Protein AF-A0A958J4N6-F1 (afdb_monomer_lite)

Structure (mmCIF, N/CA/C/O backbone):
data_AF-A0A958J4N6-F1
#
_entry.id   AF-A0A958J4N6-F1
#
loop_
_atom_site.group_PDB
_atom_site.id
_atom_site.type_symbol
_atom_site.label_atom_id
_atom_site.label_alt_id
_atom_site.label_comp_id
_atom_site.label_asym_id
_atom_site.label_entity_id
_atom_site.label_seq_id
_atom_site.pdbx_PDB_ins_code
_atom_site.Cartn_x
_atom_site.Cartn_y
_atom_site.Cartn_z
_atom_site.occupancy
_atom_site.B_iso_or_equiv
_atom_site.auth_seq_id
_atom_site.auth_comp_id
_atom_site.auth_asym_id
_atom_site.auth_atom_id
_atom_site.pdbx_PDB_model_num
ATOM 1 N N . MET A 1 1 ? -32.290 -15.978 16.909 1.00 39.03 1 MET A N 1
ATOM 2 C CA . MET A 1 1 ? -31.932 -14.560 16.705 1.00 39.03 1 MET A CA 1
ATOM 3 C C . MET A 1 1 ? -30.477 -14.535 16.276 1.00 39.03 1 MET A C 1
ATOM 5 O O . MET A 1 1 ? -29.618 -14.726 17.122 1.00 39.03 1 MET A O 1
ATOM 9 N N . ASN A 1 2 ? -30.203 -14.420 14.976 1.00 37.97 2 ASN A N 1
ATOM 10 C CA . ASN A 1 2 ? -28.837 -14.221 14.491 1.00 37.97 2 ASN A CA 1
ATOM 11 C C . ASN A 1 2 ? -28.630 -12.716 14.350 1.00 37.97 2 ASN A C 1
ATOM 13 O O . ASN A 1 2 ? -29.452 -12.085 13.678 1.00 37.97 2 ASN A O 1
ATOM 17 N N . PRO A 1 3 ? -27.591 -12.120 14.954 1.00 50.50 3 PRO A N 1
ATOM 18 C CA . PRO A 1 3 ? -27.229 -10.768 14.587 1.00 50.50 3 PRO A CA 1
ATOM 19 C C . PRO A 1 3 ? -26.768 -10.823 13.128 1.00 50.50 3 PRO A C 1
ATOM 21 O O . PRO A 1 3 ? -25.761 -11.451 12.803 1.00 50.50 3 PRO A O 1
ATOM 24 N N . GLN A 1 4 ? -27.547 -10.207 12.237 1.00 41.09 4 GLN A N 1
ATOM 25 C CA . GLN A 1 4 ? -27.035 -9.734 10.960 1.00 41.09 4 GLN A CA 1
ATOM 26 C C . GLN A 1 4 ? -25.914 -8.763 11.318 1.00 41.09 4 GLN A C 1
ATOM 28 O O . GLN A 1 4 ? -26.158 -7.627 11.718 1.00 41.09 4 GLN A O 1
ATOM 33 N N . VAL A 1 5 ? -24.678 -9.258 11.289 1.00 44.25 5 VAL A N 1
ATOM 34 C CA . VAL A 1 5 ? -23.502 -8.404 11.345 1.00 44.25 5 VAL A CA 1
ATOM 35 C C . VAL A 1 5 ? -23.632 -7.531 10.113 1.00 44.25 5 VAL A C 1
ATOM 37 O O . VAL A 1 5 ? -23.565 -8.051 9.000 1.00 44.25 5 VAL A O 1
ATOM 40 N N . ASN A 1 6 ? -23.914 -6.242 10.316 1.00 38.94 6 ASN A N 1
ATOM 41 C CA . ASN A 1 6 ? -23.821 -5.235 9.273 1.00 38.94 6 ASN A CA 1
ATOM 42 C C . ASN A 1 6 ? -22.511 -5.501 8.530 1.00 38.94 6 ASN A C 1
ATOM 44 O O . ASN A 1 6 ? -21.427 -5.265 9.070 1.00 38.94 6 ASN A O 1
ATOM 48 N N . GLN A 1 7 ? -22.609 -6.031 7.311 1.00 42.00 7 GLN A N 1
ATOM 49 C CA . GLN A 1 7 ? -21.538 -5.983 6.330 1.00 42.00 7 GLN A CA 1
ATOM 50 C C . GLN A 1 7 ? -21.434 -4.521 5.903 1.00 42.00 7 GLN A C 1
ATOM 52 O O . GLN A 1 7 ? -21.744 -4.166 4.777 1.00 42.00 7 GLN A O 1
ATOM 57 N N . SER A 1 8 ? -21.080 -3.645 6.843 1.00 44.66 8 SER A N 1
ATOM 58 C CA . SER A 1 8 ? -20.554 -2.343 6.497 1.00 44.66 8 SER A CA 1
ATOM 59 C C . SER A 1 8 ? -19.365 -2.637 5.596 1.00 44.66 8 SER A C 1
ATOM 61 O O . SER A 1 8 ? -18.509 -3.441 5.973 1.00 44.66 8 SER A O 1
ATOM 63 N N . ASP A 1 9 ? -19.372 -2.058 4.404 1.00 50.75 9 ASP A N 1
ATOM 64 C CA . ASP A 1 9 ? -18.351 -2.117 3.363 1.00 50.75 9 ASP A CA 1
ATOM 65 C C . ASP A 1 9 ? -16.960 -1.713 3.890 1.00 50.75 9 ASP A C 1
ATOM 67 O O . ASP A 1 9 ? -16.428 -0.645 3.585 1.00 50.75 9 ASP A O 1
ATOM 71 N N . TYR A 1 10 ? -16.351 -2.540 4.740 1.00 55.06 10 TYR A N 1
ATOM 72 C CA . TYR A 1 10 ? -15.002 -2.317 5.228 1.00 55.06 10 TYR A CA 1
ATOM 73 C C . TYR A 1 10 ? -14.055 -2.640 4.083 1.00 55.06 10 TYR A C 1
ATOM 75 O O . TYR A 1 10 ? -13.679 -3.793 3.865 1.00 55.06 10 TYR A O 1
ATOM 83 N N . GLN A 1 11 ? -13.688 -1.591 3.352 1.00 71.44 11 GLN A N 1
ATOM 84 C CA . GLN A 1 11 ? -12.650 -1.632 2.340 1.00 71.44 11 GLN A CA 1
ATOM 85 C C . GLN A 1 11 ? -11.383 -2.244 2.949 1.00 71.44 11 GLN A C 1
ATOM 87 O O . GLN A 1 11 ? -10.777 -1.676 3.859 1.00 71.44 11 GLN A O 1
ATOM 92 N N . THR A 1 12 ? -11.031 -3.441 2.483 1.00 90.12 12 THR A N 1
ATOM 93 C CA . THR A 1 12 ? -9.846 -4.169 2.940 1.00 90.12 12 THR A CA 1
ATOM 94 C C . THR A 1 12 ? -8.651 -3.731 2.104 1.00 90.12 12 THR A C 1
ATOM 96 O O . THR A 1 12 ? -8.745 -3.600 0.882 1.00 90.12 12 THR A O 1
ATOM 99 N N . ILE A 1 13 ? -7.533 -3.452 2.763 1.00 94.00 13 ILE A N 1
ATOM 100 C CA . ILE A 1 13 ? -6.277 -3.083 2.122 1.00 94.00 13 ILE A CA 1
ATOM 101 C C . ILE A 1 13 ? -5.413 -4.335 2.044 1.00 94.00 13 ILE A C 1
ATOM 103 O O . ILE A 1 13 ? -4.983 -4.871 3.063 1.00 94.00 13 ILE A O 1
ATOM 107 N N . ALA A 1 14 ? -5.187 -4.807 0.827 1.00 95.50 14 ALA A N 1
ATOM 108 C CA . ALA A 1 14 ? -4.245 -5.870 0.552 1.00 95.50 14 ALA A CA 1
ATOM 109 C C . ALA A 1 14 ? -2.807 -5.347 0.670 1.00 95.50 14 ALA A C 1
ATOM 111 O O . ALA A 1 14 ? -2.520 -4.225 0.248 1.00 95.50 14 ALA A O 1
ATOM 112 N N . VAL A 1 15 ? -1.909 -6.146 1.233 1.00 95.81 15 VAL A N 1
ATOM 113 C CA . VAL A 1 15 ? -0.499 -5.793 1.423 1.00 95.81 15 VAL A CA 1
ATOM 114 C C . VAL A 1 15 ? 0.365 -6.877 0.790 1.00 95.81 15 VAL A C 1
ATOM 116 O O . VAL A 1 15 ? 0.202 -8.049 1.127 1.00 95.81 15 VAL A O 1
ATOM 119 N N . LEU A 1 16 ? 1.251 -6.479 -0.128 1.00 95.94 16 LEU A N 1
ATOM 120 C CA . LEU A 1 16 ? 2.164 -7.388 -0.820 1.00 95.94 16 LEU A CA 1
ATOM 121 C C . LEU A 1 16 ? 3.562 -6.786 -0.977 1.00 95.94 16 LEU A C 1
ATOM 123 O O . LEU A 1 16 ? 3.792 -5.846 -1.732 1.00 95.94 16 LEU A O 1
ATOM 127 N N . PHE A 1 17 ? 4.516 -7.389 -0.292 1.00 94.69 17 PHE A N 1
ATOM 128 C CA . PHE A 1 17 ? 5.934 -7.091 -0.347 1.00 94.69 17 PHE A CA 1
ATOM 129 C C . PHE A 1 17 ? 6.719 -8.394 -0.388 1.00 94.69 17 PHE A C 1
ATOM 131 O O . PHE A 1 17 ? 6.336 -9.398 0.216 1.00 94.69 17 PHE A O 1
ATOM 138 N N . LYS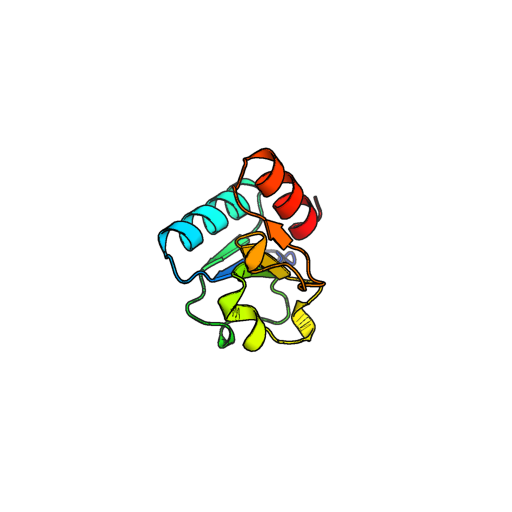 A 1 18 ? 7.868 -8.351 -1.057 1.00 93.38 18 LYS A N 1
ATOM 139 C CA . LYS A 1 18 ? 8.858 -9.422 -1.079 1.00 93.38 18 LYS A CA 1
ATOM 140 C C . LYS A 1 18 ? 9.429 -9.687 0.310 1.00 93.38 18 LYS A C 1
ATOM 142 O O . LYS A 1 18 ? 9.797 -10.821 0.603 1.00 93.38 18 LYS A O 1
ATOM 147 N N . ASP A 1 19 ? 9.534 -8.649 1.136 1.00 91.69 19 ASP A N 1
ATOM 148 C CA . ASP A 1 19 ? 9.959 -8.762 2.528 1.00 91.69 19 ASP A CA 1
ATOM 149 C C . ASP A 1 19 ? 8.735 -8.944 3.450 1.00 91.69 19 ASP A C 1
ATOM 151 O O . ASP A 1 19 ? 7.945 -8.004 3.607 1.00 91.69 19 ASP A O 1
ATOM 155 N N . PRO A 1 20 ? 8.577 -10.113 4.105 1.00 91.19 20 PRO A N 1
ATOM 156 C CA . PRO A 1 20 ? 7.481 -10.362 5.036 1.00 91.19 20 PRO A CA 1
ATOM 157 C C . PRO A 1 20 ? 7.428 -9.380 6.209 1.00 91.19 20 PRO A C 1
ATOM 159 O O . PRO A 1 20 ? 6.341 -9.061 6.678 1.00 91.19 20 PRO A O 1
ATOM 162 N N . ALA A 1 21 ? 8.564 -8.848 6.666 1.00 90.94 21 ALA A N 1
ATOM 163 C CA . ALA A 1 21 ? 8.568 -7.875 7.756 1.00 90.94 21 ALA A CA 1
ATOM 164 C C . ALA A 1 21 ? 7.898 -6.556 7.341 1.00 90.94 21 ALA A C 1
ATOM 166 O O . ALA A 1 21 ? 7.261 -5.891 8.158 1.00 90.94 21 ALA A O 1
ATOM 167 N N . ILE A 1 22 ? 8.008 -6.187 6.060 1.00 91.12 22 ILE A N 1
ATOM 168 C CA . ILE A 1 22 ? 7.339 -5.004 5.510 1.00 91.12 22 ILE A CA 1
ATOM 169 C C . ILE A 1 22 ? 5.835 -5.261 5.357 1.00 91.12 22 ILE A C 1
ATOM 171 O O . ILE A 1 22 ? 5.047 -4.349 5.618 1.00 91.12 22 ILE A O 1
ATOM 175 N N . ASN A 1 23 ? 5.429 -6.488 5.004 1.00 93.06 23 ASN A N 1
ATOM 176 C CA . ASN A 1 23 ? 4.014 -6.871 4.981 1.00 93.06 23 ASN A CA 1
ATOM 177 C C . ASN A 1 23 ? 3.351 -6.638 6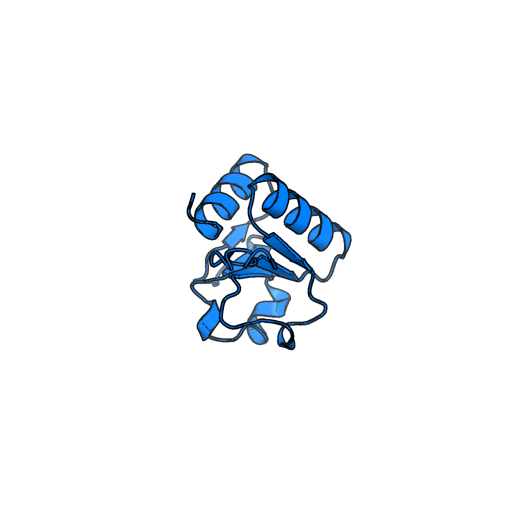.339 1.00 93.06 23 ASN A C 1
ATOM 179 O O . ASN A 1 23 ? 2.354 -5.920 6.418 1.00 93.06 23 ASN A O 1
ATOM 183 N N . GLU A 1 24 ? 3.941 -7.193 7.398 1.00 93.25 24 GLU A N 1
ATOM 184 C CA . GLU A 1 24 ? 3.427 -7.050 8.763 1.00 93.25 24 GLU A CA 1
ATOM 185 C C . GLU A 1 24 ? 3.411 -5.581 9.201 1.00 93.25 24 GLU A C 1
ATOM 187 O O . GLU A 1 24 ? 2.392 -5.086 9.677 1.00 93.25 24 GLU A O 1
ATOM 192 N N . LEU A 1 25 ? 4.491 -4.834 8.933 1.00 91.75 25 LEU A N 1
ATOM 193 C CA . LEU A 1 25 ? 4.567 -3.410 9.262 1.00 91.75 25 LEU A CA 1
ATOM 194 C C . LEU A 1 25 ? 3.406 -2.612 8.650 1.00 91.75 25 LEU A C 1
ATOM 196 O O . LEU A 1 25 ? 2.742 -1.843 9.346 1.00 91.75 25 LEU A O 1
ATOM 200 N N . PHE A 1 26 ? 3.151 -2.759 7.348 1.00 93.06 26 PHE A N 1
ATOM 201 C CA . PHE A 1 26 ? 2.059 -2.028 6.703 1.00 93.06 26 PHE A CA 1
ATOM 202 C C . PHE A 1 26 ? 0.684 -2.543 7.129 1.00 93.06 26 PHE A C 1
ATOM 204 O O . PHE A 1 26 ? -0.235 -1.731 7.261 1.00 93.06 26 PHE A O 1
ATOM 211 N N . ALA A 1 27 ? 0.535 -3.845 7.379 1.00 93.94 27 ALA A N 1
ATOM 212 C CA . ALA A 1 27 ? -0.708 -4.408 7.890 1.00 93.94 27 ALA A CA 1
ATOM 213 C C . ALA A 1 27 ? -1.064 -3.830 9.268 1.00 93.94 27 ALA A C 1
ATOM 215 O O . ALA A 1 27 ? -2.197 -3.381 9.468 1.00 93.94 27 ALA A O 1
ATOM 216 N N . ASP A 1 28 ? -0.089 -3.735 10.171 1.00 93.19 28 ASP A N 1
ATOM 217 C CA . ASP A 1 28 ? -0.251 -3.138 11.496 1.00 93.19 28 ASP A CA 1
ATOM 218 C C . ASP A 1 28 ? -0.588 -1.647 11.410 1.00 93.19 28 ASP A C 1
ATOM 220 O O . ASP A 1 28 ? -1.521 -1.178 12.064 1.00 93.19 28 ASP A O 1
ATOM 224 N N . LEU A 1 29 ? 0.111 -0.891 10.557 1.00 92.00 29 LEU A N 1
ATOM 225 C CA . LEU A 1 29 ? -0.142 0.542 10.366 1.00 92.00 29 LEU A CA 1
ATOM 226 C C . LEU A 1 29 ? -1.542 0.822 9.801 1.00 92.00 29 LEU A C 1
ATOM 228 O O . LEU A 1 29 ? -2.204 1.783 10.203 1.00 92.00 29 LEU A O 1
ATOM 232 N N . VAL A 1 30 ? -2.010 -0.016 8.876 1.00 92.56 30 VAL A N 1
ATOM 233 C CA . VAL A 1 30 ? -3.377 0.041 8.345 1.00 92.56 30 VAL A CA 1
ATOM 234 C C . VAL A 1 30 ? -4.393 -0.273 9.447 1.00 92.56 30 VAL A C 1
ATOM 236 O O . VAL A 1 30 ? -5.362 0.476 9.619 1.00 92.56 30 VAL A O 1
ATOM 239 N N . CYS A 1 31 ? -4.159 -1.336 10.222 1.00 91.06 31 CYS A N 1
ATOM 240 C CA . CYS A 1 31 ? -5.030 -1.738 11.326 1.00 91.06 31 CYS A CA 1
ATOM 241 C C . CYS A 1 31 ? -5.112 -0.662 12.416 1.00 91.06 31 CYS A C 1
ATOM 243 O O . CYS A 1 31 ? -6.207 -0.332 12.876 1.00 91.06 31 CYS A O 1
ATOM 245 N N . ALA A 1 32 ? -3.986 -0.037 12.765 1.00 89.94 32 ALA A N 1
ATOM 246 C CA . ALA A 1 32 ? -3.913 1.058 13.732 1.00 89.94 32 ALA A CA 1
ATOM 247 C C . ALA A 1 32 ? -4.766 2.273 13.321 1.00 89.94 32 ALA A C 1
ATOM 249 O O . ALA A 1 32 ? -5.235 3.030 14.169 1.00 89.94 32 ALA A O 1
ATOM 250 N N . ARG A 1 33 ? -5.033 2.439 12.020 1.00 86.81 33 ARG A N 1
ATOM 251 C CA . ARG A 1 33 ? -5.895 3.499 11.467 1.00 86.81 33 ARG A CA 1
ATOM 252 C C . ARG A 1 33 ? -7.366 3.102 11.374 1.00 86.81 33 ARG A C 1
ATOM 254 O O . ARG A 1 33 ? -8.196 3.865 10.863 1.00 86.81 33 ARG A O 1
ATOM 261 N N . GLY A 1 34 ? -7.713 1.925 11.886 1.00 87.06 34 GLY A N 1
ATOM 262 C CA . GLY A 1 34 ? -9.067 1.383 11.893 1.00 87.06 34 GLY A CA 1
ATOM 263 C C . GLY A 1 34 ? -9.551 0.932 10.516 1.00 87.06 34 GLY A C 1
ATOM 264 O O . GLY A 1 34 ? -10.759 0.920 10.283 1.00 87.06 34 GLY A O 1
ATOM 265 N N . ALA A 1 35 ? -8.632 0.621 9.600 1.00 90.06 35 ALA A N 1
ATOM 266 C CA . ALA A 1 35 ? -8.925 -0.080 8.353 1.00 90.06 35 ALA A CA 1
ATOM 267 C C . ALA A 1 35 ? -8.577 -1.570 8.501 1.00 90.06 35 ALA A C 1
ATOM 269 O O . ALA A 1 35 ? -7.856 -1.958 9.417 1.00 90.06 35 ALA A O 1
ATOM 270 N N . ARG A 1 36 ? -9.108 -2.425 7.621 1.00 91.88 36 ARG A N 1
ATOM 271 C CA . ARG A 1 36 ? -8.749 -3.851 7.602 1.00 91.88 36 ARG A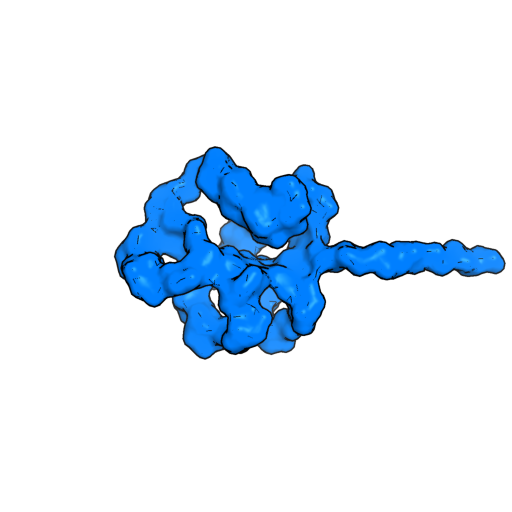 CA 1
ATOM 272 C C . ARG A 1 36 ? -7.557 -4.059 6.683 1.00 91.88 36 ARG A C 1
ATOM 274 O O . ARG A 1 36 ? -7.588 -3.573 5.555 1.00 91.88 36 ARG A O 1
ATOM 281 N N . ALA A 1 37 ? -6.555 -4.795 7.145 1.00 93.00 37 ALA A N 1
ATOM 282 C CA . ALA A 1 37 ? -5.440 -5.242 6.323 1.00 93.00 37 ALA A CA 1
ATOM 283 C C . ALA A 1 37 ? -5.560 -6.738 6.010 1.00 93.00 37 ALA A C 1
ATOM 285 O O . ALA A 1 37 ? -6.063 -7.505 6.830 1.00 93.00 37 ALA A O 1
ATOM 286 N N . SER A 1 38 ? -5.080 -7.143 4.838 1.00 94.88 38 SER A N 1
ATOM 287 C CA . SER A 1 38 ? -4.884 -8.545 4.468 1.00 94.88 38 SER A CA 1
AT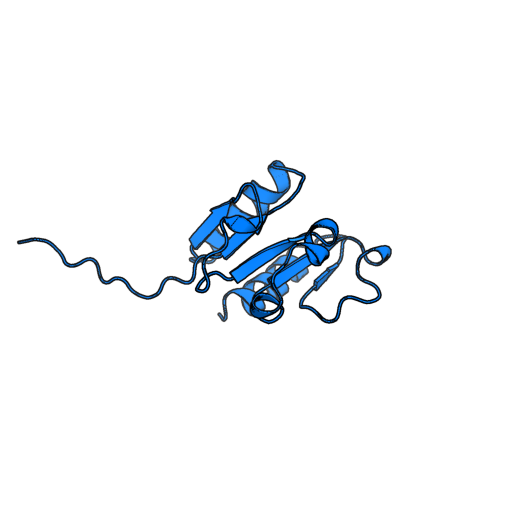OM 288 C C . SER A 1 38 ? -3.531 -8.679 3.788 1.00 94.88 38 SER A C 1
ATOM 290 O O . SER A 1 38 ? -3.331 -8.116 2.714 1.00 94.88 38 SER A O 1
ATOM 292 N N . VAL A 1 39 ? -2.605 -9.415 4.393 1.00 95.06 39 VAL A N 1
ATOM 293 C CA . VAL A 1 39 ? -1.365 -9.798 3.710 1.00 95.06 39 VAL A CA 1
ATOM 294 C C . VAL A 1 39 ? -1.719 -10.876 2.689 1.00 95.06 39 VAL A C 1
ATOM 296 O O . VAL A 1 39 ? -2.373 -11.855 3.045 1.00 95.06 39 VAL A O 1
ATOM 299 N N . ILE A 1 40 ? -1.349 -10.662 1.430 1.00 94.56 40 ILE A N 1
ATOM 300 C CA . ILE A 1 40 ? -1.579 -11.610 0.330 1.00 94.56 40 ILE A CA 1
ATOM 301 C C . ILE A 1 40 ? -0.244 -12.213 -0.108 1.00 94.56 40 ILE A C 1
ATOM 303 O O . ILE A 1 40 ? 0.799 -11.576 0.061 1.00 94.56 40 ILE A O 1
ATOM 307 N N . ALA A 1 41 ? -0.255 -13.428 -0.654 1.00 90.94 41 ALA A N 1
ATOM 308 C CA . ALA A 1 41 ? 0.959 -14.055 -1.173 1.00 90.94 41 ALA A CA 1
ATOM 309 C C . ALA A 1 41 ? 1.268 -13.597 -2.605 1.00 90.94 41 ALA A C 1
ATOM 311 O O . ALA A 1 41 ? 2.438 -13.480 -2.974 1.00 90.94 41 ALA A O 1
ATOM 312 N N . ASP A 1 42 ? 0.230 -13.316 -3.395 1.00 91.50 42 ASP A N 1
ATOM 313 C CA . ASP A 1 42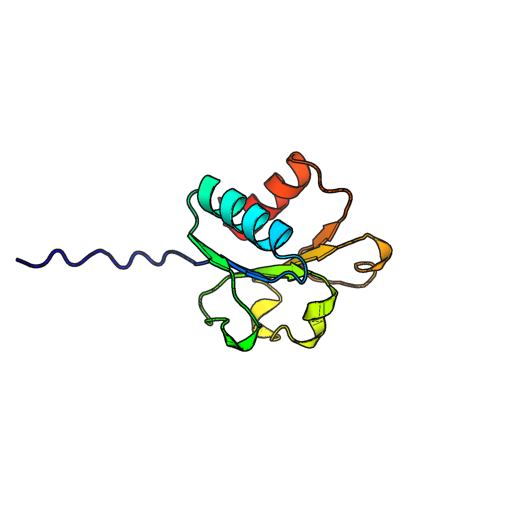 ? 0.356 -12.861 -4.777 1.00 91.50 42 ASP A CA 1
ATOM 314 C C . ASP A 1 42 ? -0.842 -12.009 -5.236 1.00 91.50 42 ASP A C 1
ATOM 316 O O . ASP A 1 42 ? -1.896 -11.964 -4.599 1.00 91.50 42 ASP A O 1
ATOM 320 N N . MET A 1 43 ? -0.679 -11.319 -6.371 1.00 90.69 43 MET A N 1
ATOM 321 C CA . MET A 1 43 ? -1.682 -10.393 -6.914 1.00 90.69 43 MET A CA 1
ATOM 322 C C . MET A 1 43 ? -3.002 -11.067 -7.329 1.00 90.69 43 MET A C 1
ATOM 324 O O . MET A 1 43 ? -4.005 -10.369 -7.491 1.00 90.69 43 MET A O 1
ATOM 328 N N . SER A 1 44 ? -3.050 -12.396 -7.491 1.00 89.69 44 SER A N 1
ATOM 329 C CA . SER A 1 44 ? -4.284 -13.108 -7.855 1.00 89.69 44 SER A CA 1
ATOM 330 C C . SER A 1 44 ? -5.295 -13.178 -6.706 1.00 89.69 44 SER A C 1
ATOM 332 O O . SER A 1 44 ? -6.490 -13.346 -6.951 1.00 89.69 44 SER A O 1
ATOM 334 N N . GLU A 1 45 ? -4.850 -12.958 -5.467 1.00 90.62 45 GLU A N 1
ATOM 335 C CA . GLU A 1 45 ? -5.711 -12.872 -4.283 1.00 90.62 45 GLU A CA 1
ATOM 336 C C . GLU A 1 45 ? -6.430 -11.513 -4.148 1.00 90.62 45 GLU A C 1
ATOM 338 O O . GLU A 1 45 ? -7.250 -11.310 -3.244 1.00 90.62 45 GLU A O 1
ATOM 343 N N . LEU A 1 46 ? -6.150 -10.552 -5.038 1.00 90.06 46 LEU A N 1
ATOM 344 C CA . LEU A 1 46 ? -6.813 -9.253 -5.024 1.00 90.06 46 LEU A CA 1
ATOM 345 C C . LEU A 1 46 ? -8.307 -9.372 -5.364 1.00 90.06 46 LEU A C 1
ATOM 347 O O . LEU A 1 46 ? -8.705 -9.781 -6.452 1.00 90.06 46 LEU A O 1
ATOM 351 N N . SER A 1 47 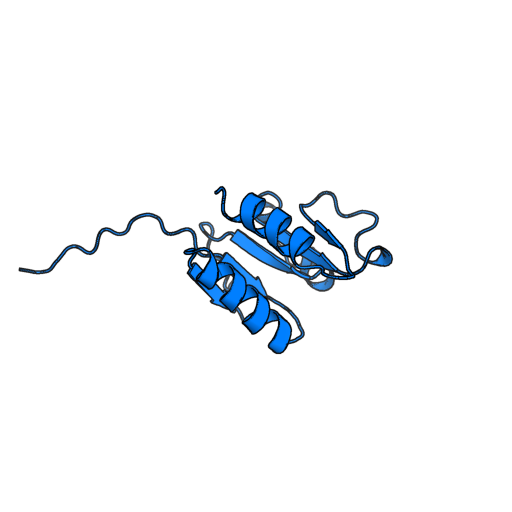? -9.155 -8.901 -4.447 1.00 86.69 47 SER A N 1
ATOM 352 C CA . SER A 1 47 ? -10.583 -8.684 -4.699 1.00 86.69 47 SER A CA 1
ATOM 353 C C . SER A 1 47 ? -10.834 -7.279 -5.247 1.00 86.69 47 SER A C 1
ATOM 355 O O . SER A 1 47 ? -10.174 -6.322 -4.838 1.00 86.69 47 SER A O 1
ATOM 357 N N . SER A 1 48 ? -11.814 -7.118 -6.142 1.00 82.75 48 SER A N 1
ATOM 358 C CA . SER A 1 48 ? -12.161 -5.843 -6.811 1.00 82.75 48 SER A CA 1
ATOM 359 C C . SER A 1 48 ? -12.533 -4.695 -5.857 1.00 82.75 48 SER A C 1
ATOM 361 O O . SER A 1 48 ? -12.466 -3.512 -6.223 1.00 82.75 48 SER A O 1
ATOM 363 N N . GLN A 1 49 ? -12.911 -5.039 -4.625 1.00 83.38 49 GLN A N 1
ATOM 364 C CA . GLN A 1 49 ? -13.225 -4.090 -3.558 1.00 83.38 49 GLN A CA 1
ATOM 365 C C . GLN A 1 49 ? -11.992 -3.638 -2.762 1.00 83.38 49 GLN A C 1
ATOM 367 O O . GLN A 1 49 ? -12.066 -2.647 -2.031 1.00 83.38 49 GLN A O 1
ATOM 372 N N . ASN A 1 50 ? -10.858 -4.323 -2.919 1.00 88.69 50 ASN A N 1
ATOM 373 C CA . ASN A 1 50 ? -9.649 -4.036 -2.164 1.00 88.69 50 ASN A CA 1
ATOM 374 C C . ASN A 1 50 ? -8.932 -2.790 -2.699 1.00 88.69 50 ASN A C 1
ATOM 376 O O . ASN A 1 50 ? -8.965 -2.472 -3.890 1.00 88.69 50 ASN A O 1
ATOM 380 N N . LYS A 1 51 ? -8.246 -2.103 -1.790 1.00 92.75 51 LYS A N 1
ATOM 381 C CA . LYS A 1 51 ? -7.091 -1.256 -2.120 1.00 92.75 51 LYS A CA 1
ATOM 382 C C . LYS A 1 51 ? -5.822 -2.080 -1.920 1.00 92.75 51 LYS A C 1
ATOM 384 O O . LYS A 1 51 ? -5.884 -3.107 -1.253 1.00 92.75 51 LYS A O 1
ATOM 389 N N . VAL A 1 52 ? -4.691 -1.658 -2.472 1.00 94.25 52 VAL A N 1
ATOM 390 C CA . VAL A 1 52 ? -3.434 -2.416 -2.352 1.00 94.25 52 VAL A CA 1
ATOM 391 C C . VAL A 1 52 ? -2.263 -1.523 -1.962 1.00 94.25 52 VAL A C 1
ATOM 393 O O . VAL A 1 52 ? -2.146 -0.399 -2.438 1.00 94.25 52 VAL A O 1
ATOM 396 N N . ILE A 1 53 ? -1.392 -2.018 -1.090 1.00 95.06 53 ILE A N 1
ATOM 397 C CA . ILE A 1 53 ? -0.078 -1.443 -0.806 1.00 95.06 53 ILE A CA 1
ATOM 398 C C . ILE A 1 53 ? 0.953 -2.464 -1.269 1.00 95.06 53 ILE A C 1
ATOM 400 O O . ILE A 1 53 ? 0.925 -3.609 -0.825 1.00 95.06 53 ILE A O 1
ATOM 404 N N . THR A 1 54 ? 1.840 -2.059 -2.171 1.00 94.81 54 THR A N 1
ATOM 405 C CA . THR A 1 54 ? 2.841 -2.958 -2.751 1.00 94.81 54 THR A CA 1
ATOM 406 C C . THR A 1 54 ? 4.125 -2.217 -3.088 1.00 94.81 54 THR A C 1
ATOM 408 O O . THR A 1 54 ? 4.181 -0.993 -3.010 1.00 94.81 54 THR A O 1
ATOM 411 N N . GLU A 1 55 ? 5.165 -2.934 -3.495 1.00 92.00 55 GLU A N 1
ATOM 412 C CA . GLU A 1 55 ? 6.395 -2.355 -4.035 1.00 92.00 55 GLU A CA 1
ATOM 413 C C . GLU A 1 55 ? 6.455 -2.344 -5.569 1.00 92.00 55 GLU A C 1
ATOM 415 O O . GLU A 1 55 ? 5.727 -3.063 -6.257 1.00 92.00 55 GLU A O 1
ATOM 420 N N . ALA A 1 56 ? 7.351 -1.510 -6.108 1.00 88.69 56 ALA A N 1
ATOM 421 C CA . ALA A 1 56 ? 7.470 -1.243 -7.544 1.00 88.69 56 ALA A CA 1
ATOM 422 C C . ALA A 1 56 ? 7.713 -2.497 -8.406 1.00 88.69 56 ALA A C 1
ATOM 424 O O . ALA A 1 56 ? 7.302 -2.526 -9.562 1.00 88.69 56 ALA A O 1
ATOM 425 N N . ILE A 1 57 ? 8.348 -3.542 -7.863 1.00 89.75 57 ILE A N 1
ATOM 426 C CA . ILE A 1 57 ? 8.619 -4.780 -8.612 1.00 89.75 57 ILE A CA 1
ATOM 427 C C . ILE A 1 57 ? 7.343 -5.531 -9.014 1.00 89.75 57 ILE A C 1
ATOM 429 O O . ILE A 1 57 ? 7.373 -6.251 -10.004 1.00 89.75 57 ILE A O 1
ATOM 433 N N . PHE A 1 58 ? 6.231 -5.328 -8.298 1.00 91.19 58 PHE A N 1
ATOM 434 C CA . PHE A 1 58 ? 4.946 -5.968 -8.595 1.00 91.19 58 PHE A CA 1
ATOM 435 C C . PHE A 1 58 ? 4.036 -5.110 -9.486 1.00 91.19 58 PHE A C 1
ATOM 437 O O . PHE A 1 58 ? 2.924 -5.520 -9.808 1.00 91.19 58 PHE A O 1
ATOM 444 N N . LEU A 1 59 ? 4.487 -3.924 -9.917 1.00 88.19 59 LEU A N 1
ATOM 445 C CA . LEU A 1 59 ? 3.739 -3.084 -10.858 1.00 88.19 59 LEU A CA 1
ATOM 446 C C . LEU A 1 59 ? 3.332 -3.807 -12.152 1.00 88.19 59 LEU A C 1
ATOM 448 O O . LEU A 1 59 ? 2.193 -3.617 -12.570 1.00 88.19 59 LEU A O 1
ATOM 452 N N . PRO A 1 60 ? 4.186 -4.639 -12.786 1.00 88.94 60 PRO A N 1
ATOM 453 C CA . PRO A 1 60 ? 3.801 -5.356 -14.003 1.00 88.94 60 PRO A CA 1
ATOM 454 C C . PRO A 1 60 ? 2.662 -6.364 -13.796 1.00 88.94 60 PRO A C 1
ATOM 456 O O . PRO A 1 60 ? 1.978 -6.715 -14.753 1.00 88.94 60 PRO A O 1
ATOM 459 N N . GLU A 1 61 ? 2.470 -6.835 -12.563 1.00 90.31 61 GLU A N 1
ATOM 460 C CA . GLU A 1 61 ? 1.427 -7.796 -12.182 1.00 90.31 61 GLU A CA 1
ATOM 461 C C . GLU A 1 61 ? 0.154 -7.101 -11.679 1.00 90.31 61 GLU A C 1
ATOM 463 O O . GLU A 1 61 ? -0.888 -7.740 -11.526 1.00 90.31 61 GLU A O 1
ATOM 468 N N . LEU A 1 62 ? 0.220 -5.789 -11.430 1.00 88.69 62 LEU A N 1
ATOM 469 C CA . LEU A 1 62 ? -0.896 -5.018 -10.912 1.00 88.69 62 LEU A CA 1
ATOM 470 C C . LEU A 1 62 ? -1.957 -4.815 -12.008 1.00 88.69 62 LEU A C 1
ATOM 472 O O . LEU A 1 62 ? -1.667 -4.199 -13.040 1.00 88.69 62 LEU A O 1
ATOM 476 N N . PRO A 1 63 ? -3.213 -5.256 -11.804 1.00 88.06 63 PRO A N 1
ATOM 477 C CA . PRO A 1 63 ? -4.240 -5.066 -12.815 1.00 88.06 63 PRO A CA 1
ATOM 478 C C . PRO A 1 63 ? -4.549 -3.569 -13.013 1.00 88.06 63 PRO A C 1
ATOM 480 O O . PRO A 1 63 ? -4.630 -2.830 -12.026 1.00 88.06 63 PRO A O 1
ATOM 483 N N . PRO A 1 64 ? -4.829 -3.104 -14.248 1.00 85.44 64 PRO A N 1
ATOM 484 C CA . PRO A 1 64 ? -5.094 -1.687 -14.528 1.00 85.44 64 PRO A CA 1
ATOM 485 C C . PRO A 1 64 ? -6.228 -1.066 -13.697 1.00 85.44 64 PRO A C 1
ATOM 487 O O . PRO A 1 64 ? -6.223 0.130 -13.427 1.00 85.44 64 PRO A O 1
ATOM 490 N N . SER A 1 65 ? -7.187 -1.871 -13.232 1.00 87.62 65 SER A N 1
ATOM 491 C CA . SER A 1 65 ? -8.287 -1.426 -12.364 1.00 87.62 65 SER A CA 1
ATOM 492 C C . SER A 1 65 ? -7.857 -0.971 -10.962 1.00 87.62 65 SER A C 1
ATOM 494 O O . SER A 1 65 ? -8.685 -0.434 -10.222 1.00 87.62 65 SER A O 1
ATOM 496 N N . TYR A 1 66 ? -6.604 -1.220 -10.569 1.00 87.50 66 TYR A N 1
ATOM 497 C CA . TYR A 1 66 ? -6.060 -0.862 -9.256 1.00 87.50 66 TYR A CA 1
ATOM 498 C C . TYR A 1 66 ? -5.155 0.363 -9.276 1.00 87.50 66 TYR A C 1
ATOM 500 O O . TYR A 1 66 ? -4.729 0.782 -8.205 1.00 87.50 66 TYR A O 1
ATOM 508 N N . MET A 1 67 ? -4.903 0.968 -10.439 1.00 83.44 67 MET A N 1
ATOM 509 C CA . MET A 1 67 ? -4.007 2.124 -10.562 1.00 83.44 67 MET A CA 1
ATOM 510 C C . MET A 1 67 ? -4.434 3.295 -9.647 1.00 83.44 67 MET A C 1
ATOM 512 O O . MET A 1 67 ? -3.602 3.900 -8.977 1.00 83.44 67 MET A O 1
ATOM 516 N N . ASP A 1 68 ? -5.742 3.525 -9.490 1.00 83.88 68 ASP A N 1
ATOM 517 C CA . ASP A 1 68 ? -6.288 4.556 -8.585 1.00 83.88 68 ASP A CA 1
ATOM 518 C C . ASP A 1 68 ? -6.519 4.064 -7.140 1.00 83.88 68 ASP A C 1
ATOM 520 O O . ASP A 1 68 ? -6.941 4.818 -6.261 1.00 83.88 68 ASP A O 1
ATOM 524 N N . LYS A 1 69 ? -6.293 2.772 -6.884 1.00 88.31 69 LYS A N 1
ATOM 525 C CA . LYS A 1 69 ? -6.554 2.089 -5.604 1.00 88.31 69 LYS A CA 1
ATOM 526 C C . LYS A 1 69 ? -5.284 1.501 -4.986 1.00 88.31 69 LYS A C 1
ATOM 528 O O . LYS A 1 69 ? -5.382 0.706 -4.048 1.00 88.31 69 LYS A O 1
ATOM 533 N N . CYS A 1 70 ? -4.113 1.866 -5.498 1.00 91.56 70 CYS A N 1
ATOM 534 C CA . CYS A 1 70 ? -2.833 1.347 -5.043 1.00 91.56 70 CYS A CA 1
ATOM 535 C C . CYS A 1 70 ? -1.960 2.422 -4.392 1.00 91.56 70 CYS A C 1
ATOM 537 O O . CYS A 1 70 ? -2.010 3.595 -4.761 1.00 91.56 70 CYS A O 1
ATOM 539 N N . LEU A 1 71 ? -1.114 1.994 -3.461 1.00 93.44 71 LEU A N 1
ATOM 540 C CA . LEU A 1 71 ? 0.026 2.744 -2.958 1.00 93.44 71 LEU A CA 1
ATOM 541 C C . LEU A 1 71 ? 1.298 1.947 -3.249 1.00 93.44 71 LEU A C 1
ATOM 543 O O . LEU A 1 71 ? 1.459 0.832 -2.755 1.00 93.44 71 LEU A O 1
ATOM 547 N N . ILE A 1 72 ? 2.205 2.532 -4.026 1.00 92.88 72 ILE A N 1
ATOM 548 C CA . ILE A 1 72 ? 3.453 1.886 -4.432 1.00 92.88 72 ILE A CA 1
ATOM 549 C C . ILE A 1 72 ? 4.612 2.413 -3.591 1.00 92.88 72 ILE A C 1
ATOM 551 O O . ILE A 1 72 ? 4.917 3.605 -3.599 1.00 92.88 72 ILE A O 1
ATOM 555 N N . VAL A 1 73 ? 5.295 1.533 -2.877 1.00 91.31 73 VAL A N 1
ATOM 556 C CA . VAL A 1 73 ? 6.414 1.867 -1.997 1.00 91.31 73 VAL A CA 1
ATOM 557 C C . VAL A 1 73 ? 7.732 1.489 -2.672 1.00 91.31 73 VAL A C 1
ATOM 559 O O . VAL A 1 73 ? 7.867 0.423 -3.268 1.00 91.31 73 VAL A O 1
ATOM 562 N N . GLY A 1 74 ? 8.735 2.359 -2.604 1.00 87.56 74 GLY A N 1
ATOM 563 C CA . GLY A 1 74 ? 10.022 2.079 -3.240 1.00 87.56 74 GLY A CA 1
ATOM 564 C C . GLY A 1 74 ? 11.038 3.199 -3.093 1.00 87.56 74 GLY A C 1
ATOM 565 O O . GLY A 1 74 ? 10.772 4.233 -2.480 1.00 87.56 74 GLY A O 1
ATOM 566 N N . THR A 1 75 ? 12.227 3.005 -3.659 1.00 83.00 75 THR A N 1
ATOM 567 C CA . THR A 1 75 ? 13.250 4.055 -3.742 1.00 83.00 75 THR A CA 1
ATOM 568 C C . THR A 1 75 ? 12.875 5.095 -4.793 1.00 83.00 75 THR A C 1
ATOM 570 O O . THR A 1 75 ? 12.077 4.836 -5.691 1.00 83.00 75 THR A O 1
ATOM 573 N N . ILE A 1 76 ? 13.486 6.280 -4.715 1.00 77.56 76 ILE A N 1
ATOM 574 C CA . ILE A 1 76 ? 13.295 7.331 -5.725 1.00 77.56 76 ILE A CA 1
ATOM 575 C C . ILE A 1 76 ? 13.622 6.799 -7.128 1.00 77.56 76 ILE A C 1
ATOM 577 O O . ILE A 1 76 ? 12.848 7.040 -8.047 1.00 77.56 76 ILE A O 1
ATOM 581 N N . SER A 1 77 ? 14.706 6.028 -7.269 1.00 79.00 77 SER A N 1
ATOM 582 C CA . SER A 1 77 ? 15.157 5.445 -8.539 1.00 79.00 77 SER A CA 1
ATOM 583 C C . SER A 1 77 ? 14.152 4.466 -9.150 1.00 79.00 77 SER A C 1
ATOM 585 O O . SER A 1 77 ? 14.028 4.406 -10.366 1.00 79.00 77 SER A O 1
ATOM 587 N N . ASN A 1 78 ? 13.412 3.729 -8.317 1.00 79.31 78 ASN A N 1
ATOM 588 C CA . ASN A 1 78 ? 12.432 2.740 -8.776 1.00 79.31 78 ASN A CA 1
ATOM 589 C C . ASN A 1 78 ? 11.070 3.369 -9.117 1.00 79.31 78 ASN A C 1
ATOM 591 O O . ASN A 1 78 ? 10.185 2.678 -9.609 1.00 79.31 78 ASN A O 1
ATOM 595 N N . LEU A 1 79 ? 10.885 4.657 -8.813 1.00 81.50 79 LEU A N 1
ATOM 596 C CA . LEU A 1 79 ? 9.605 5.363 -8.894 1.00 81.50 79 LEU A CA 1
ATOM 597 C C . LEU A 1 79 ? 9.675 6.610 -9.791 1.00 81.50 79 LEU A C 1
ATOM 599 O O . LEU A 1 79 ? 8.829 7.496 -9.664 1.00 81.50 79 LEU A O 1
ATOM 603 N N . VAL A 1 80 ? 10.705 6.725 -10.640 1.00 70.12 80 VAL A N 1
ATOM 604 C CA . VAL A 1 80 ? 10.942 7.911 -11.487 1.00 70.12 80 VAL A CA 1
ATOM 605 C C . VAL A 1 80 ? 9.805 8.131 -12.491 1.00 70.12 80 VAL A C 1
ATOM 607 O O . VAL A 1 80 ? 9.418 9.276 -12.691 1.00 70.12 80 VAL A O 1
ATOM 610 N N . ASP A 1 81 ? 9.196 7.054 -12.994 1.00 76.00 81 ASP A N 1
ATOM 611 C CA . ASP A 1 81 ? 8.163 7.096 -14.042 1.00 76.00 81 ASP A CA 1
ATOM 612 C C . ASP A 1 81 ? 6.837 6.441 -13.609 1.00 76.00 81 ASP A C 1
ATOM 614 O O . ASP A 1 81 ? 6.062 5.952 -14.428 1.00 76.00 81 ASP A O 1
ATOM 618 N N . VAL A 1 82 ? 6.575 6.382 -12.300 1.00 75.19 82 VAL A N 1
ATOM 619 C CA . VAL A 1 82 ? 5.339 5.793 -11.765 1.00 75.19 82 VAL A CA 1
ATOM 620 C C . VAL A 1 82 ? 4.298 6.894 -11.574 1.00 75.19 82 VAL A C 1
ATOM 622 O O . VAL A 1 82 ? 4.404 7.694 -10.646 1.00 75.19 82 VAL A O 1
ATOM 625 N N . GLU A 1 83 ? 3.271 6.909 -12.428 1.00 75.19 83 GLU A N 1
ATOM 626 C CA . GLU A 1 83 ? 2.144 7.865 -12.366 1.00 75.19 83 GLU A CA 1
ATOM 627 C C . GLU A 1 83 ? 1.136 7.567 -11.236 1.00 75.19 83 GLU A C 1
ATOM 629 O O . GLU A 1 83 ? 0.135 8.261 -11.072 1.00 75.19 83 GLU A O 1
ATOM 634 N N . LEU A 1 84 ? 1.402 6.538 -10.432 1.00 80.94 84 LEU A N 1
ATOM 635 C CA . LEU A 1 84 ? 0.536 6.065 -9.352 1.00 80.94 84 LEU A CA 1
ATOM 636 C C . LEU A 1 84 ? 0.842 6.768 -8.024 1.00 80.94 84 LEU A C 1
ATOM 638 O O . LEU A 1 84 ? 1.911 7.367 -7.862 1.00 80.94 84 LEU A O 1
ATOM 642 N N . PRO A 1 85 ? -0.043 6.671 -7.016 1.00 81.88 85 PRO A N 1
ATOM 643 C CA . PRO A 1 85 ? 0.296 7.098 -5.667 1.00 81.88 85 PRO A CA 1
ATOM 644 C C . PRO A 1 85 ? 1.535 6.344 -5.168 1.00 81.88 85 PRO A C 1
ATOM 646 O O . PRO A 1 85 ? 1.535 5.118 -5.059 1.00 81.88 85 PRO A O 1
ATOM 649 N N . THR A 1 86 ? 2.603 7.084 -4.859 1.00 88.38 86 THR A N 1
ATOM 650 C CA . THR A 1 86 ? 3.882 6.509 -4.431 1.00 88.38 86 THR A CA 1
ATOM 651 C C . THR A 1 86 ? 4.305 6.964 -3.038 1.00 88.38 86 THR A C 1
ATOM 653 O O . THR A 1 86 ? 4.054 8.097 -2.623 1.00 88.38 86 THR A O 1
ATOM 656 N N . LEU A 1 87 ? 5.019 6.090 -2.330 1.00 87.69 87 LEU A N 1
ATOM 657 C CA . LEU A 1 87 ? 5.699 6.369 -1.071 1.00 87.69 87 LEU A CA 1
ATOM 658 C C . LEU A 1 87 ? 7.205 6.129 -1.244 1.00 87.69 87 LEU A C 1
ATOM 660 O O . LEU A 1 87 ? 7.692 4.997 -1.224 1.00 87.69 87 LEU A O 1
ATOM 664 N N . LYS A 1 88 ? 7.943 7.227 -1.437 1.00 86.69 88 LYS A N 1
ATOM 665 C CA . LYS A 1 88 ? 9.383 7.210 -1.730 1.00 86.69 88 LYS A CA 1
ATOM 666 C C . LYS A 1 88 ? 10.221 7.092 -0.456 1.00 86.69 88 LYS A C 1
ATOM 668 O O . LYS A 1 88 ? 10.109 7.931 0.446 1.00 86.69 88 LYS A O 1
ATOM 673 N N . GLN A 1 89 ? 11.115 6.107 -0.429 1.00 82.12 89 GLN A N 1
ATOM 674 C CA . GLN A 1 89 ? 12.127 5.942 0.610 1.00 82.12 89 GLN A CA 1
ATOM 675 C C . GLN A 1 89 ? 13.102 7.144 0.650 1.00 82.12 89 GLN A C 1
ATOM 677 O O . GLN A 1 89 ? 13.343 7.765 -0.390 1.00 82.12 89 GLN A O 1
ATOM 682 N N . PRO A 1 90 ? 13.674 7.488 1.824 1.00 82.38 90 PRO A N 1
ATOM 683 C CA . PRO A 1 90 ? 13.475 6.841 3.126 1.00 82.38 90 PRO A CA 1
ATOM 684 C C . PRO A 1 90 ? 12.051 7.043 3.663 1.00 82.38 90 PRO A C 1
ATOM 686 O O . PRO A 1 90 ? 11.453 8.110 3.471 1.00 82.38 90 PRO A O 1
ATOM 689 N N . LEU A 1 91 ? 11.516 5.991 4.293 1.00 82.19 91 LEU A N 1
ATOM 690 C CA . LEU A 1 91 ? 10.204 6.017 4.934 1.00 82.19 91 LEU A CA 1
ATOM 691 C C . LEU A 1 91 ? 10.320 6.807 6.235 1.00 82.19 91 LEU A C 1
ATOM 693 O O . LEU A 1 91 ? 11.101 6.447 7.111 1.00 82.19 91 LEU A O 1
ATOM 697 N N . THR A 1 92 ? 9.560 7.890 6.341 1.00 85.75 92 THR A N 1
ATOM 698 C CA . THR A 1 92 ? 9.370 8.623 7.594 1.00 85.75 92 THR A CA 1
ATOM 699 C C . THR A 1 92 ? 7.933 8.431 8.049 1.00 85.75 92 THR A C 1
ATOM 701 O O . THR A 1 92 ? 7.050 8.199 7.218 1.00 85.75 92 THR A O 1
ATOM 704 N N . GLU A 1 93 ? 7.698 8.538 9.354 1.00 83.62 93 GLU A N 1
ATOM 705 C CA . GLU A 1 93 ? 6.364 8.416 9.947 1.00 83.62 93 GLU A CA 1
ATOM 706 C C . GLU A 1 93 ? 5.360 9.355 9.265 1.00 83.62 93 GLU A C 1
ATOM 708 O O . GLU A 1 93 ? 4.331 8.903 8.776 1.00 83.62 93 GLU A O 1
ATOM 713 N N . GLU A 1 94 ? 5.731 10.623 9.079 1.00 86.06 94 GLU A N 1
ATOM 714 C CA . GLU A 1 94 ? 4.914 11.639 8.401 1.00 86.06 94 GLU A CA 1
ATOM 715 C C . GLU A 1 94 ? 4.532 11.246 6.962 1.00 86.06 94 GLU A C 1
ATOM 717 O O . GLU A 1 94 ? 3.404 11.467 6.519 1.00 86.06 94 GLU A O 1
ATOM 722 N N . LYS A 1 95 ? 5.463 10.646 6.204 1.00 87.31 95 LYS A N 1
ATOM 723 C CA . LYS A 1 95 ? 5.202 10.221 4.820 1.00 87.31 95 LYS A CA 1
ATOM 724 C C . LYS A 1 95 ? 4.285 9.005 4.771 1.00 87.31 95 LYS A C 1
ATOM 726 O O . LYS A 1 95 ? 3.386 8.960 3.932 1.00 87.31 95 LYS A O 1
ATOM 731 N N . ILE A 1 96 ? 4.531 8.027 5.644 1.00 87.19 96 ILE A N 1
ATOM 732 C CA . ILE A 1 96 ? 3.669 6.852 5.807 1.00 87.19 96 ILE A CA 1
ATOM 733 C C . ILE A 1 96 ? 2.263 7.324 6.167 1.00 87.19 96 ILE A C 1
ATOM 735 O O . ILE A 1 96 ? 1.288 6.902 5.550 1.00 87.19 96 ILE A O 1
ATOM 739 N N . GLU A 1 97 ? 2.164 8.250 7.114 1.00 86.81 97 GLU A N 1
ATOM 740 C CA . GLU A 1 97 ? 0.906 8.807 7.570 1.00 86.81 97 GLU A CA 1
ATOM 741 C C . GLU A 1 97 ? 0.140 9.502 6.447 1.00 86.81 97 GLU A C 1
ATOM 743 O O . GLU A 1 97 ? -1.017 9.166 6.190 1.00 86.81 97 GLU A O 1
ATOM 748 N N . ALA A 1 98 ? 0.780 10.424 5.737 1.00 87.19 98 ALA A N 1
ATOM 749 C CA . ALA A 1 98 ? 0.145 11.125 4.631 1.00 87.19 98 ALA A CA 1
ATOM 750 C C . ALA A 1 98 ? -0.322 10.156 3.528 1.00 87.19 98 ALA A C 1
ATOM 752 O O . ALA A 1 98 ? -1.412 10.320 2.973 1.00 87.19 98 ALA A O 1
ATOM 753 N N . ALA A 1 99 ? 0.479 9.132 3.223 1.00 89.62 99 ALA A N 1
ATOM 754 C CA . ALA A 1 99 ? 0.151 8.132 2.213 1.00 89.62 99 ALA A CA 1
ATOM 755 C C . ALA A 1 99 ? -1.033 7.249 2.637 1.00 89.62 99 ALA A C 1
ATOM 757 O O . ALA A 1 99 ? -1.975 7.064 1.865 1.00 89.62 99 ALA A O 1
ATOM 758 N N . LEU A 1 100 ? -1.027 6.753 3.875 1.00 89.06 100 LEU A N 1
ATOM 759 C CA . LEU A 1 100 ? -2.102 5.922 4.405 1.00 89.06 100 LEU A CA 1
ATOM 760 C C . LEU A 1 100 ? -3.408 6.702 4.583 1.00 89.06 100 LEU A C 1
ATOM 762 O O . LEU A 1 100 ? -4.464 6.145 4.308 1.00 89.06 100 LEU A O 1
ATOM 766 N N . SER A 1 101 ? -3.376 7.975 4.994 1.00 88.25 101 SER A N 1
ATOM 767 C CA . SER A 1 101 ? -4.598 8.792 5.099 1.00 88.25 101 SER A CA 1
ATOM 768 C C . SER A 1 101 ? -5.248 8.997 3.730 1.00 88.25 101 SER A C 1
ATOM 770 O O . SER A 1 101 ? -6.452 8.790 3.580 1.00 88.25 101 SER A O 1
ATOM 772 N N . ARG A 1 102 ? -4.440 9.279 2.696 1.00 87.06 102 ARG A N 1
ATOM 773 C CA . ARG A 1 102 ? -4.915 9.354 1.303 1.00 87.06 102 ARG A CA 1
ATOM 774 C C . ARG A 1 102 ? -5.503 8.032 0.823 1.00 87.06 102 ARG A C 1
ATOM 776 O O . ARG A 1 102 ? -6.555 8.028 0.191 1.00 87.06 102 ARG A O 1
ATOM 783 N N . LEU A 1 103 ? -4.837 6.919 1.130 1.00 87.25 103 LEU A N 1
ATOM 784 C CA . LEU A 1 103 ? -5.293 5.599 0.711 1.00 87.25 103 LEU A CA 1
ATOM 785 C C . LEU A 1 103 ? -6.578 5.193 1.436 1.00 87.25 103 LEU A C 1
ATOM 787 O O . LEU A 1 103 ? -7.494 4.688 0.802 1.00 87.25 103 LEU A O 1
ATOM 791 N N . ILE A 1 104 ? -6.682 5.410 2.744 1.00 87.00 104 ILE A N 1
ATOM 792 C CA . ILE A 1 104 ? -7.843 5.001 3.548 1.00 87.00 104 ILE A CA 1
ATOM 793 C C . ILE A 1 104 ? -9.031 5.955 3.332 1.00 87.00 104 ILE A C 1
ATOM 795 O O . ILE A 1 104 ? -10.175 5.513 3.404 1.00 87.00 104 ILE A O 1
ATOM 799 N N . GLY A 1 105 ? -8.784 7.220 2.979 1.00 73.19 105 GLY A N 1
ATOM 800 C CA . GLY A 1 105 ? -9.827 8.227 2.761 1.00 73.19 105 GLY A CA 1
ATOM 801 C C . GLY A 1 105 ? -10.378 8.816 4.063 1.00 73.19 105 GLY A C 1
ATOM 802 O O . GLY A 1 105 ? -11.579 9.062 4.148 1.00 73.19 105 GLY A O 1
ATOM 803 N N . LYS A 1 106 ? -9.516 8.992 5.074 1.00 56.50 106 LYS A N 1
ATOM 804 C CA . LYS A 1 106 ? -9.831 9.665 6.345 1.00 56.50 106 LYS A CA 1
ATOM 805 C C . LYS A 1 106 ? -9.128 11.010 6.440 1.00 56.50 106 LYS A C 1
ATOM 807 O O . LYS A 1 106 ? -7.964 11.086 5.985 1.00 56.50 106 LYS A O 1
#

Sequence (106 aa):
MNPQVNQSDYQTIAVLFKDPAINELFADLVCARGARASVIADMSELSSQNKVITEAIFLPELPPSYMDKCLIVGTISNLVDVELPTLKQPLTEEKIEAALSRLIGK

Secondary structure (DSSP, 8-state):
-----------EEEEE-SSHHHHHHHHHHHHHTT-EEEE-SSGGG--TT-EEEEEGGGGGGS-GGGGGGEEEEE-TGGGTT--S-EEESSP-HHHHHHHHHHHHT-

Radius of gyration: 14.16 Å; chains: 1; bounding box: 47×26×31 Å

Foldseek 3Di:
DDPPPPVPLQAEEEEDEPDVVVSVVLQVVLVVVVGHYDYDDAPVPDDLSHAYEYELVCVVVHDPSRQARYEYEDACVSCVPRPGHYQHPPDDPVSSVVSSCSNNVD

pLDDT: mean 83.67, std 14.17, range [37.97, 95.94]